Protein AF-A0A6P0M0F9-F1 (afdb_monomer_lite)

Structure (mmCIF, N/CA/C/O backbone):
data_AF-A0A6P0M0F9-F1
#
_entry.id   AF-A0A6P0M0F9-F1
#
loop_
_atom_site.group_PDB
_atom_site.id
_atom_site.type_symbol
_atom_site.label_atom_id
_atom_site.label_alt_id
_atom_site.label_comp_id
_atom_site.label_asym_id
_atom_site.label_entity_id
_atom_site.label_seq_id
_atom_site.pdbx_PDB_ins_code
_atom_site.Cartn_x
_atom_site.Cartn_y
_atom_site.Cartn_z
_atom_site.occupancy
_atom_site.B_iso_or_equiv
_atom_site.auth_seq_id
_atom_site.auth_comp_id
_atom_site.auth_asym_id
_atom_site.auth_atom_id
_atom_site.pdbx_PDB_model_num
ATOM 1 N N . GLN A 1 1 ? 6.667 -17.918 0.970 1.00 44.91 1 GLN A N 1
ATOM 2 C CA . GLN A 1 1 ? 5.483 -17.154 1.414 1.00 44.91 1 GLN A CA 1
ATOM 3 C C . GLN A 1 1 ? 4.597 -17.033 0.187 1.00 44.91 1 GLN A C 1
ATOM 5 O O . GLN A 1 1 ? 5.128 -16.671 -0.852 1.00 44.91 1 GLN A O 1
ATOM 10 N N . ILE A 1 2 ? 3.342 -17.486 0.238 1.00 37.88 2 ILE A N 1
ATOM 11 C CA . ILE A 1 2 ? 2.475 -17.489 -0.949 1.00 37.88 2 ILE A CA 1
ATOM 12 C C . ILE A 1 2 ? 2.142 -16.032 -1.254 1.00 37.88 2 ILE A C 1
ATOM 14 O O . ILE A 1 2 ? 1.451 -15.372 -0.482 1.00 37.88 2 ILE A O 1
ATOM 18 N N . GLU A 1 3 ? 2.715 -15.512 -2.330 1.00 49.72 3 GLU A N 1
ATOM 19 C CA . GLU A 1 3 ? 2.417 -14.177 -2.814 1.00 49.72 3 GLU A CA 1
ATOM 20 C C . GLU A 1 3 ? 1.042 -14.239 -3.491 1.00 49.72 3 GLU A C 1
ATOM 22 O O . GLU A 1 3 ? 0.874 -14.869 -4.532 1.00 49.72 3 GLU A O 1
ATOM 27 N N . HIS A 1 4 ? 0.021 -13.643 -2.874 1.00 51.31 4 HIS A N 1
ATOM 28 C CA . HIS A 1 4 ? -1.323 -13.528 -3.453 1.00 51.31 4 HIS A CA 1
ATOM 29 C C . HIS A 1 4 ? -1.377 -12.421 -4.521 1.00 51.31 4 HIS A C 1
ATOM 31 O O . HIS A 1 4 ? -2.266 -11.574 -4.507 1.00 51.31 4 HIS A O 1
ATOM 37 N N . SER A 1 5 ? -0.396 -12.395 -5.421 1.00 65.31 5 SER A N 1
ATOM 38 C CA . SER A 1 5 ? -0.257 -11.372 -6.452 1.00 65.31 5 SER A CA 1
ATOM 39 C C . SER A 1 5 ? -0.741 -11.940 -7.780 1.00 65.31 5 SER A C 1
ATOM 41 O O . SER A 1 5 ? 0.011 -12.565 -8.524 1.00 65.31 5 SER A O 1
ATOM 43 N N . VAL A 1 6 ? -2.031 -11.763 -8.072 1.00 77.12 6 VAL A N 1
ATOM 44 C CA . VAL A 1 6 ? -2.455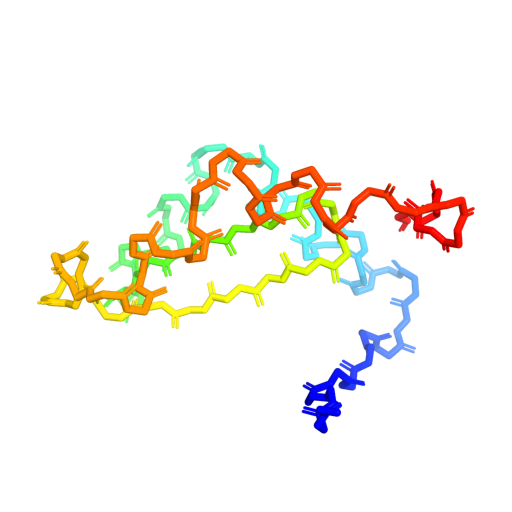 -11.736 -9.474 1.00 77.12 6 VAL A CA 1
ATOM 45 C C . VAL A 1 6 ? -2.132 -10.323 -9.956 1.00 77.12 6 VAL A C 1
ATOM 47 O O . VAL A 1 6 ? -2.734 -9.376 -9.438 1.00 77.12 6 VAL A O 1
ATOM 50 N N . PRO A 1 7 ? -1.168 -10.142 -10.875 1.00 76.12 7 PRO A N 1
ATOM 51 C CA . PRO A 1 7 ? -0.853 -8.815 -11.379 1.00 76.12 7 PRO A CA 1
ATOM 52 C C . PRO A 1 7 ? -2.070 -8.237 -12.117 1.00 76.12 7 PRO A C 1
ATOM 54 O O . PRO A 1 7 ? -2.900 -9.001 -12.625 1.00 76.12 7 PRO A O 1
ATOM 57 N N . PRO A 1 8 ? -2.188 -6.901 -12.217 1.00 83.44 8 PRO A N 1
ATOM 58 C CA . PRO A 1 8 ? -3.187 -6.287 -13.080 1.00 83.44 8 PRO A CA 1
ATOM 59 C C . PRO A 1 8 ? -3.109 -6.885 -14.496 1.00 83.44 8 PRO A C 1
ATOM 61 O O . PRO A 1 8 ? -2.003 -7.096 -15.000 1.00 83.44 8 PRO A O 1
ATOM 64 N N . PRO A 1 9 ? -4.253 -7.176 -15.141 1.00 87.56 9 PRO A N 1
ATOM 65 C CA . PRO A 1 9 ? -4.277 -7.965 -16.372 1.00 87.56 9 PRO A CA 1
ATOM 66 C C . PRO A 1 9 ? -3.651 -7.236 -17.567 1.00 87.56 9 PRO A C 1
ATOM 68 O O . PRO A 1 9 ? -3.270 -7.882 -18.542 1.00 87.56 9 PRO A O 1
ATOM 71 N N . THR A 1 10 ? -3.522 -5.907 -17.497 1.00 92.50 10 THR A N 1
ATOM 72 C CA . THR A 1 10 ? -2.852 -5.090 -18.511 1.00 92.50 10 THR A CA 1
ATOM 73 C C . THR A 1 10 ? -1.954 -4.019 -17.887 1.00 92.50 10 THR A C 1
ATOM 75 O O . THR A 1 10 ? -2.144 -3.596 -16.744 1.00 92.50 10 THR A O 1
ATOM 78 N N . GLU A 1 11 ? -1.007 -3.514 -18.681 1.00 89.62 11 GLU A N 1
ATOM 79 C CA . GLU A 1 11 ? -0.198 -2.327 -18.362 1.00 89.62 11 GLU A CA 1
ATOM 80 C C . GLU A 1 11 ? -1.064 -1.104 -18.032 1.00 89.62 11 GLU A C 1
ATOM 82 O O . GLU A 1 11 ? -0.759 -0.335 -17.122 1.00 89.62 11 GLU A O 1
ATOM 87 N N . GLN A 1 12 ? -2.175 -0.934 -18.755 1.00 93.81 12 GLN A N 1
ATOM 88 C CA . GLN A 1 12 ? -3.102 0.170 -18.538 1.00 93.81 12 GLN A CA 1
ATOM 89 C C . GLN A 1 12 ? -3.784 0.062 -17.170 1.00 93.81 12 GLN A C 1
ATOM 91 O O . GLN A 1 12 ? -3.867 1.059 -16.450 1.00 93.81 12 GLN A O 1
ATOM 96 N N . ASP A 1 13 ? -4.224 -1.137 -16.789 1.00 91.38 13 ASP A N 1
ATOM 97 C CA . ASP A 1 13 ? -4.825 -1.383 -15.476 1.00 91.38 13 ASP A CA 1
ATOM 98 C C . ASP A 1 13 ? -3.802 -1.176 -14.358 1.00 91.38 13 ASP A C 1
ATOM 100 O O . ASP A 1 13 ? -4.107 -0.543 -13.342 1.00 91.38 13 ASP A O 1
ATOM 104 N N . ARG A 1 14 ? -2.553 -1.616 -14.572 1.00 89.25 14 ARG A N 1
ATOM 105 C CA . ARG A 1 14 ? -1.456 -1.350 -13.635 1.00 89.25 14 ARG A CA 1
ATOM 106 C C . ARG A 1 14 ? -1.206 0.147 -13.473 1.00 89.25 14 ARG A C 1
ATOM 108 O O . ARG A 1 14 ? -1.102 0.627 -12.345 1.00 89.25 14 ARG A O 1
ATOM 115 N N . ALA A 1 15 ? -1.184 0.904 -14.567 1.00 90.62 15 ALA A N 1
ATOM 116 C CA . ALA A 1 15 ? -0.989 2.349 -14.529 1.00 90.62 15 ALA A CA 1
ATOM 117 C C . ALA A 1 15 ? -2.117 3.079 -13.777 1.00 90.62 15 ALA A C 1
ATOM 119 O O . ALA A 1 15 ? -1.843 4.024 -13.034 1.00 90.62 15 ALA A O 1
ATOM 120 N N . GLN A 1 16 ? -3.377 2.646 -13.918 1.00 92.38 16 GLN A N 1
ATOM 121 C CA . GLN A 1 16 ? -4.487 3.218 -13.145 1.00 92.38 16 GLN A CA 1
ATOM 122 C C . GLN A 1 16 ? -4.365 2.909 -11.650 1.00 92.38 16 GLN A C 1
ATOM 124 O O . GLN A 1 16 ? -4.593 3.795 -10.824 1.00 92.38 16 GLN A O 1
ATOM 129 N N . LEU A 1 17 ? -3.945 1.691 -11.295 1.00 90.00 17 LEU A N 1
ATOM 130 C CA . LEU A 1 17 ? -3.699 1.321 -9.903 1.00 90.00 17 LEU A CA 1
ATOM 131 C C . LEU A 1 17 ? -2.580 2.175 -9.288 1.00 90.00 17 LEU A C 1
ATOM 133 O O . LEU A 1 17 ? -2.766 2.758 -8.221 1.00 90.00 17 LEU A O 1
ATOM 137 N N . LEU A 1 18 ? -1.447 2.315 -9.981 1.00 90.06 18 LEU A N 1
ATOM 138 C CA . LEU A 1 18 ? -0.322 3.134 -9.520 1.00 90.06 18 LEU A CA 1
ATOM 139 C C . LEU A 1 18 ? -0.695 4.617 -9.413 1.00 90.06 18 LEU A C 1
ATOM 141 O O . LEU A 1 18 ? -0.324 5.272 -8.440 1.00 90.06 18 LEU A O 1
ATOM 145 N N . ARG A 1 19 ? -1.484 5.144 -10.360 1.00 92.25 19 ARG A N 1
ATOM 146 C CA . ARG A 1 19 ? -2.030 6.509 -10.286 1.00 92.25 19 ARG A CA 1
ATOM 147 C C . ARG A 1 19 ? -2.893 6.699 -9.040 1.00 92.25 19 ARG A C 1
ATOM 149 O O . ARG A 1 19 ? -2.763 7.720 -8.368 1.00 92.25 19 ARG A O 1
ATOM 156 N N . MET A 1 20 ? -3.775 5.743 -8.750 1.00 93.56 20 MET A N 1
ATOM 157 C CA . MET A 1 20 ? -4.650 5.796 -7.580 1.00 93.56 20 MET A CA 1
ATOM 158 C C . MET A 1 20 ? -3.842 5.769 -6.282 1.00 93.56 20 MET A C 1
ATOM 160 O O . MET A 1 20 ? -4.071 6.605 -5.414 1.00 93.56 20 MET A O 1
ATOM 164 N N . ILE A 1 21 ? -2.866 4.865 -6.170 1.00 90.50 21 ILE A N 1
ATOM 165 C CA . ILE A 1 21 ? -2.072 4.686 -4.947 1.00 90.50 21 ILE A CA 1
ATOM 166 C C . ILE A 1 21 ? -1.084 5.838 -4.734 1.00 90.50 21 ILE A C 1
ATOM 168 O O . ILE A 1 21 ? -0.886 6.261 -3.595 1.00 90.50 21 ILE A O 1
ATOM 172 N N . GLY A 1 22 ? -0.473 6.364 -5.798 1.00 90.06 22 GLY A N 1
ATOM 173 C CA . GLY A 1 22 ? 0.532 7.425 -5.708 1.00 90.06 22 GLY A CA 1
ATOM 174 C C . GLY A 1 22 ? -0.033 8.808 -5.370 1.00 90.06 22 GLY A C 1
ATOM 175 O O . GLY A 1 22 ? 0.686 9.636 -4.819 1.00 90.06 22 GLY A O 1
ATOM 176 N N . GLY A 1 23 ? -1.306 9.074 -5.679 1.00 93.25 23 GLY A N 1
ATOM 177 C CA . GLY A 1 23 ? -1.944 10.366 -5.423 1.00 93.25 23 GLY A CA 1
ATOM 178 C C . GLY A 1 23 ? -2.711 10.399 -4.104 1.00 93.25 23 GLY A C 1
ATOM 179 O O . GLY A 1 23 ? -3.694 9.681 -3.950 1.00 93.25 23 GLY A O 1
ATOM 180 N N . ASP A 1 24 ? -2.345 11.297 -3.188 1.00 94.81 24 ASP A N 1
ATOM 181 C CA . ASP A 1 24 ? -2.983 11.398 -1.866 1.00 94.81 24 ASP A CA 1
ATOM 182 C C . ASP A 1 24 ? -4.496 11.654 -1.934 1.00 94.81 24 ASP A C 1
ATOM 184 O O . ASP A 1 24 ? -5.259 11.023 -1.205 1.00 94.81 24 ASP A O 1
ATOM 188 N N . ALA A 1 25 ? -4.947 12.534 -2.835 1.00 96.94 25 ALA A N 1
ATOM 189 C CA . ALA A 1 25 ? -6.367 12.861 -2.980 1.00 96.94 25 ALA A CA 1
ATOM 190 C C . ALA A 1 25 ? -7.195 11.678 -3.512 1.00 96.94 25 ALA A C 1
ATOM 192 O O . ALA A 1 25 ? -8.267 11.386 -2.986 1.00 96.94 25 ALA A O 1
ATOM 193 N N . ILE A 1 26 ? -6.694 10.981 -4.540 1.00 96.50 26 ILE A N 1
ATOM 194 C CA . ILE A 1 26 ? -7.397 9.835 -5.136 1.00 96.50 26 ILE A CA 1
ATOM 195 C C . ILE A 1 26 ? -7.390 8.667 -4.149 1.00 96.50 26 ILE A C 1
ATOM 197 O O . ILE A 1 26 ? -8.445 8.096 -3.875 1.00 96.50 26 ILE A O 1
ATOM 201 N N . ARG A 1 27 ? -6.228 8.361 -3.557 1.00 96.50 27 ARG A N 1
ATOM 202 C CA . ARG A 1 27 ? -6.093 7.335 -2.521 1.00 96.50 27 ARG A CA 1
ATOM 203 C C . ARG A 1 27 ? -7.031 7.612 -1.351 1.00 96.50 27 ARG A C 1
ATOM 205 O O . ARG A 1 27 ? -7.772 6.719 -0.964 1.00 96.50 27 ARG A O 1
ATOM 212 N N . GLY A 1 28 ? -7.056 8.841 -0.837 1.00 97.06 28 GLY A N 1
ATOM 213 C CA . GLY A 1 28 ? -7.930 9.234 0.269 1.00 97.06 28 GLY A CA 1
ATOM 214 C C . GLY A 1 28 ? -9.420 9.089 -0.055 1.00 97.06 28 GLY A C 1
ATOM 215 O O . GLY A 1 28 ? -10.184 8.623 0.787 1.00 97.06 28 GLY A O 1
ATOM 216 N N . ALA A 1 29 ? -9.840 9.417 -1.282 1.00 97.81 29 ALA A N 1
ATOM 217 C CA . ALA A 1 29 ? -11.223 9.217 -1.714 1.00 97.81 29 ALA A CA 1
ATOM 218 C C . ALA A 1 29 ? -11.609 7.727 -1.757 1.00 97.81 29 ALA A C 1
ATOM 220 O O . ALA A 1 29 ? -12.689 7.358 -1.300 1.00 97.81 29 ALA A O 1
ATOM 221 N N . VAL A 1 30 ? -10.718 6.867 -2.261 1.00 96.88 30 VAL A N 1
ATOM 222 C CA . VAL A 1 30 ? -10.919 5.409 -2.304 1.00 96.88 30 VAL A CA 1
ATOM 223 C C . VAL A 1 30 ? -10.932 4.811 -0.895 1.00 96.88 30 VAL A C 1
ATOM 225 O O . VAL A 1 30 ? -11.846 4.058 -0.562 1.00 96.88 30 VAL A O 1
ATOM 228 N N . GLU A 1 31 ? -9.963 5.177 -0.052 1.00 97.50 31 GLU A N 1
ATOM 229 C CA . GLU A 1 31 ? -9.902 4.786 1.363 1.00 97.50 31 GLU A CA 1
ATOM 230 C C . GLU A 1 31 ? -11.198 5.156 2.097 1.00 97.50 31 GLU A C 1
ATOM 232 O O . GLU A 1 31 ? -11.782 4.317 2.782 1.00 97.50 31 GLU A O 1
ATOM 237 N N . GLY A 1 32 ? -11.694 6.381 1.894 1.00 97.88 32 GLY A N 1
ATOM 238 C CA . GLY A 1 32 ? -12.933 6.865 2.501 1.00 97.88 32 GLY A CA 1
ATOM 239 C C . GLY A 1 32 ? -14.186 6.155 1.989 1.00 97.88 32 GLY A C 1
ATOM 240 O O . GLY A 1 32 ? -15.047 5.796 2.787 1.00 97.88 32 GLY A O 1
ATOM 241 N N . TYR A 1 33 ? -14.284 5.914 0.678 1.00 98.06 33 TYR A N 1
ATOM 242 C CA . TYR A 1 33 ? -15.442 5.241 0.082 1.00 98.06 33 TYR A CA 1
ATOM 243 C C . TYR A 1 33 ? -15.580 3.790 0.558 1.00 98.06 33 TYR A C 1
ATOM 245 O O . TYR A 1 33 ? -16.684 3.343 0.864 1.00 98.06 33 TYR A O 1
ATOM 253 N N . PHE A 1 34 ? -14.467 3.058 0.643 1.00 97.62 34 PHE A N 1
ATOM 254 C CA . PHE A 1 34 ? -14.474 1.650 1.048 1.00 97.62 34 PHE A CA 1
ATOM 255 C C . PHE A 1 34 ? -14.279 1.430 2.553 1.00 97.62 34 PHE A C 1
ATOM 257 O O . PHE A 1 34 ? -14.413 0.298 3.014 1.00 97.62 34 PHE A O 1
ATOM 264 N N . GLY A 1 35 ? -13.959 2.472 3.325 1.00 97.81 35 GLY A N 1
ATOM 265 C CA . GLY A 1 35 ? -13.671 2.341 4.754 1.00 97.81 35 GLY A CA 1
ATOM 266 C C . GLY A 1 35 ? -12.420 1.502 5.025 1.00 97.81 35 GLY A C 1
ATOM 267 O O . GLY A 1 35 ? -12.421 0.656 5.916 1.00 97.81 35 GLY A O 1
ATOM 268 N N . ILE A 1 36 ? -11.363 1.702 4.235 1.00 97.62 36 ILE A N 1
ATOM 269 C CA . ILE A 1 36 ? -10.107 0.943 4.311 1.00 97.62 36 ILE A CA 1
ATOM 270 C C . ILE A 1 36 ? -8.895 1.866 4.428 1.00 97.62 36 ILE A C 1
ATOM 272 O O . ILE A 1 36 ? -8.963 3.050 4.115 1.00 97.62 36 ILE A O 1
ATOM 276 N N . LYS A 1 37 ? -7.755 1.293 4.812 1.00 97.25 37 LYS A N 1
ATOM 277 C CA . LYS A 1 37 ? -6.432 1.899 4.688 1.00 97.25 37 LYS A CA 1
ATOM 278 C C . LYS A 1 37 ? -5.611 1.140 3.655 1.00 97.25 37 LYS A C 1
ATOM 280 O O . LYS A 1 37 ? -5.399 -0.064 3.792 1.00 97.25 37 LYS A O 1
ATOM 285 N N . LEU A 1 38 ? -5.113 1.854 2.656 1.00 95.56 38 LEU A N 1
ATOM 286 C CA . LEU A 1 38 ? -4.112 1.352 1.729 1.00 95.56 38 LEU A CA 1
ATOM 287 C C . LEU A 1 38 ? -2.721 1.616 2.308 1.00 95.56 38 LEU A C 1
ATOM 289 O O . LEU A 1 38 ? -2.404 2.723 2.747 1.00 95.56 38 LEU A O 1
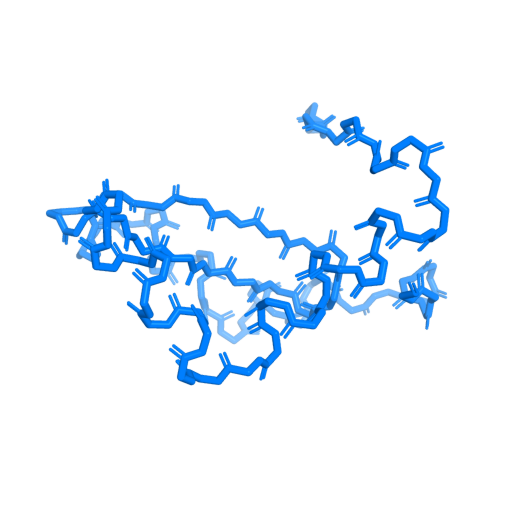ATOM 293 N N . ALA A 1 39 ? -1.878 0.592 2.283 1.00 93.88 39 ALA A N 1
ATOM 294 C CA . ALA A 1 39 ? -0.465 0.686 2.615 1.00 93.88 39 ALA A CA 1
ATOM 295 C C . ALA A 1 39 ? 0.361 0.051 1.497 1.00 93.88 39 ALA A C 1
ATOM 297 O O . ALA A 1 39 ? -0.102 -0.849 0.795 1.00 93.88 39 ALA A O 1
ATOM 298 N N . PHE A 1 40 ? 1.595 0.511 1.330 1.00 90.19 40 PHE A N 1
ATOM 299 C CA . PHE A 1 40 ? 2.482 0.010 0.290 1.00 90.19 40 PHE A CA 1
ATOM 300 C C . PHE A 1 40 ? 3.937 -0.026 0.758 1.00 90.19 40 PHE A C 1
ATOM 302 O O . PHE A 1 40 ? 4.371 0.779 1.583 1.00 90.19 40 PHE A O 1
ATOM 309 N N . GLN A 1 41 ? 4.679 -0.992 0.233 1.00 89.75 41 GLN A N 1
ATOM 310 C CA . GLN A 1 41 ? 6.130 -1.060 0.272 1.00 89.75 41 GLN A CA 1
ATOM 311 C C . GLN A 1 41 ? 6.586 -0.885 -1.170 1.00 89.75 41 GLN A C 1
ATOM 313 O O . GLN A 1 41 ? 6.316 -1.765 -1.983 1.00 89.75 41 GLN A O 1
ATOM 318 N N . ASN A 1 42 ? 7.209 0.258 -1.483 1.00 83.62 42 ASN A N 1
ATOM 319 C CA . ASN A 1 42 ? 7.491 0.708 -2.856 1.00 83.62 42 ASN A CA 1
ATOM 320 C C . ASN A 1 42 ? 6.266 0.588 -3.802 1.00 83.62 42 ASN A C 1
ATOM 322 O O . ASN A 1 42 ? 5.134 0.773 -3.358 1.00 83.62 42 ASN A O 1
ATOM 326 N N . CYS A 1 43 ? 6.471 0.361 -5.103 1.00 80.62 43 CYS A N 1
ATOM 327 C CA . CYS A 1 43 ? 5.394 0.204 -6.087 1.00 80.62 43 CYS A CA 1
ATOM 328 C C . CYS A 1 43 ? 4.950 -1.253 -6.318 1.00 80.62 43 CYS A C 1
ATOM 330 O O . CYS A 1 43 ? 3.950 -1.483 -6.993 1.00 80.62 43 CYS A O 1
ATOM 332 N N . HIS A 1 44 ? 5.663 -2.231 -5.760 1.00 82.81 44 HIS A N 1
ATOM 333 C CA . HIS A 1 44 ? 5.469 -3.655 -6.033 1.00 82.81 44 HIS A CA 1
ATOM 334 C C . HIS A 1 44 ? 4.627 -4.375 -4.991 1.00 82.81 44 HIS A C 1
ATOM 336 O O . HIS A 1 44 ? 4.065 -5.427 -5.286 1.00 82.81 44 HIS A O 1
ATOM 342 N N . LYS A 1 45 ? 4.528 -3.842 -3.771 1.00 87.19 45 LYS A N 1
ATOM 343 C CA . LYS A 1 45 ? 3.822 -4.530 -2.696 1.00 87.19 45 LYS A CA 1
ATOM 344 C C . LYS A 1 45 ? 2.825 -3.614 -2.029 1.00 87.19 45 LYS A C 1
ATOM 34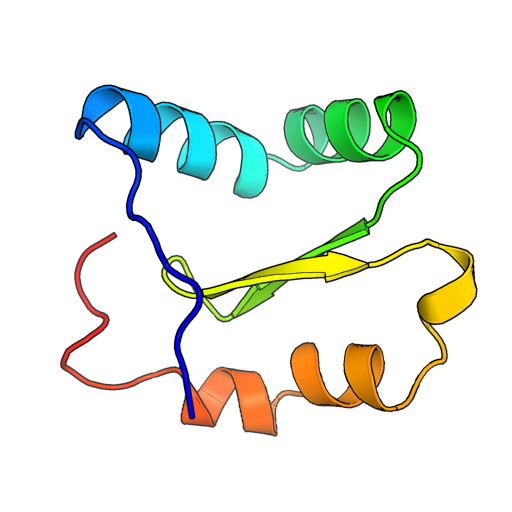6 O O . LYS A 1 45 ? 3.172 -2.586 -1.461 1.00 87.19 45 LYS A O 1
ATOM 351 N N . THR A 1 46 ? 1.566 -4.013 -2.089 1.00 88.75 46 THR A N 1
ATOM 352 C CA . THR A 1 46 ? 0.433 -3.250 -1.572 1.00 88.75 46 THR A CA 1
ATOM 353 C C . THR A 1 46 ? -0.362 -4.118 -0.610 1.00 88.75 46 THR A C 1
ATOM 355 O O . THR A 1 46 ? -0.353 -5.346 -0.699 1.00 88.75 46 THR A O 1
ATOM 358 N N . ALA A 1 47 ? -1.013 -3.481 0.354 1.00 91.88 47 ALA A N 1
ATOM 359 C CA . ALA A 1 47 ? -1.856 -4.140 1.332 1.00 91.88 47 ALA A CA 1
ATOM 360 C C . ALA A 1 47 ? -3.052 -3.257 1.686 1.00 91.88 47 ALA A C 1
ATOM 362 O O . ALA A 1 47 ? -2.992 -2.026 1.625 1.00 91.88 47 ALA A O 1
ATOM 363 N N . ILE A 1 48 ? -4.136 -3.920 2.075 1.00 94.50 48 ILE A N 1
ATOM 364 C CA . ILE A 1 48 ? -5.358 -3.295 2.563 1.00 94.50 48 ILE A CA 1
ATOM 365 C C . ILE A 1 48 ? -5.511 -3.671 4.030 1.00 94.50 48 ILE A C 1
ATOM 367 O O . ILE A 1 48 ? -5.465 -4.847 4.390 1.00 94.50 48 ILE A O 1
ATOM 371 N N . PHE A 1 49 ? -5.739 -2.668 4.864 1.00 96.69 49 PHE A N 1
ATOM 372 C CA . PHE A 1 49 ? -6.036 -2.826 6.276 1.00 96.69 49 PHE A CA 1
ATOM 373 C C . PHE A 1 49 ? -7.390 -2.205 6.583 1.00 96.69 49 PHE A C 1
ATOM 375 O O . PHE A 1 49 ? -7.806 -1.239 5.945 1.00 96.69 49 PHE A O 1
ATOM 382 N N . ARG A 1 50 ? -8.080 -2.744 7.585 1.00 97.12 50 ARG A N 1
ATOM 383 C CA . ARG A 1 50 ? -9.223 -2.036 8.161 1.00 97.12 50 ARG A CA 1
ATOM 384 C C . ARG A 1 50 ? -8.725 -0.935 9.110 1.00 97.12 50 ARG A C 1
ATOM 386 O O . ARG A 1 50 ? -7.694 -1.153 9.753 1.00 97.12 50 ARG A O 1
ATOM 393 N N . PRO A 1 51 ? -9.410 0.217 9.220 1.00 97.31 51 PRO A N 1
ATOM 394 C CA . PRO A 1 51 ? -8.987 1.320 10.087 1.00 97.31 51 PRO A CA 1
ATOM 395 C C . PRO A 1 51 ? -8.790 0.923 11.558 1.00 97.31 51 PRO A C 1
ATOM 397 O O . PRO A 1 51 ? -7.876 1.404 12.218 1.00 97.31 51 PRO A O 1
ATOM 400 N N . GLU A 1 52 ? -9.584 -0.009 12.077 1.00 97.38 52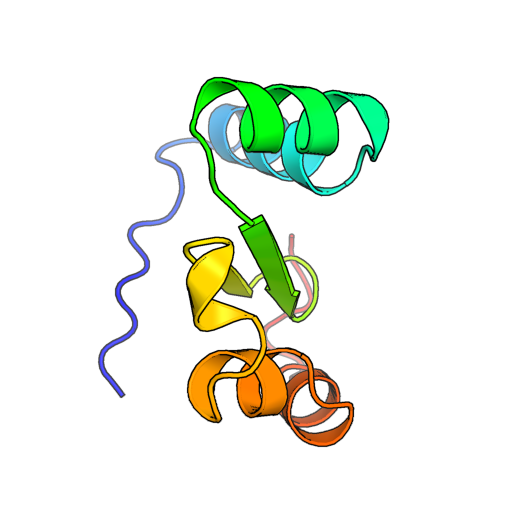 GLU A N 1
ATOM 401 C CA . GLU A 1 52 ? -9.439 -0.524 13.442 1.00 97.38 52 GLU A CA 1
ATOM 402 C C . GLU A 1 52 ? -8.191 -1.405 13.650 1.00 97.38 52 GLU A C 1
ATOM 404 O O . GLU A 1 52 ? -7.818 -1.697 14.783 1.00 97.38 52 GLU A O 1
ATOM 409 N N . ALA A 1 53 ? -7.524 -1.824 12.570 1.00 97.12 53 ALA A N 1
ATOM 410 C CA . ALA A 1 53 ? -6.328 -2.662 12.609 1.00 97.12 53 ALA A CA 1
ATOM 411 C C . ALA A 1 53 ? -5.017 -1.867 12.470 1.00 97.12 53 ALA A C 1
ATOM 413 O O . ALA A 1 53 ? -3.952 -2.479 12.368 1.00 97.12 53 ALA A O 1
ATOM 414 N N . LEU A 1 54 ? -5.058 -0.530 12.472 1.00 96.88 54 LEU A N 1
ATOM 415 C CA . LEU A 1 54 ? -3.855 0.301 12.308 1.00 96.88 54 LEU A CA 1
ATOM 416 C C . LEU A 1 54 ? -2.892 0.221 13.503 1.00 96.88 54 LEU A C 1
ATOM 418 O O . LEU A 1 54 ? -1.697 0.434 13.349 1.00 96.88 54 LEU A O 1
ATOM 422 N N . GLU A 1 55 ? -3.357 -0.204 14.673 1.00 97.25 55 GLU A N 1
ATOM 423 C CA . GLU A 1 55 ? -2.478 -0.489 15.819 1.00 97.25 55 GLU A CA 1
ATOM 424 C C . GLU A 1 55 ? -2.059 -1.967 15.891 1.00 97.25 55 GLU A C 1
ATOM 426 O O . GLU A 1 55 ? -1.393 -2.399 16.831 1.00 97.25 55 GLU A O 1
ATOM 431 N N . SER A 1 56 ? -2.452 -2.782 14.905 1.00 97.88 56 SER A N 1
ATOM 432 C CA . SER A 1 56 ? -2.101 -4.201 14.899 1.00 97.88 56 SER A CA 1
ATOM 433 C C . SER A 1 56 ? -0.611 -4.408 14.604 1.00 97.88 56 SER A C 1
ATOM 435 O O . SER A 1 56 ? -0.039 -3.693 13.774 1.00 97.88 56 SER A O 1
ATOM 437 N N . PRO A 1 57 ? 0.017 -5.454 15.176 1.00 98.06 57 PRO A N 1
ATOM 438 C CA . PRO A 1 57 ? 1.393 -5.812 14.841 1.00 98.06 57 PRO A CA 1
ATOM 439 C C . PRO A 1 57 ? 1.611 -6.023 13.339 1.00 98.06 57 PRO A C 1
ATOM 441 O O . PRO A 1 57 ? 2.670 -5.688 12.826 1.00 98.06 57 PRO A O 1
ATOM 444 N N . ALA A 1 58 ? 0.602 -6.533 12.623 1.00 96.44 58 ALA A N 1
ATOM 445 C CA . ALA A 1 58 ? 0.681 -6.760 11.183 1.00 96.44 58 ALA A CA 1
ATOM 446 C C . ALA A 1 58 ? 0.797 -5.450 10.390 1.00 96.44 58 ALA A C 1
ATOM 448 O O . ALA A 1 58 ? 1.621 -5.358 9.484 1.00 96.44 58 ALA A O 1
ATOM 449 N N . TYR A 1 59 ? -0.003 -4.435 10.732 1.00 97.12 59 TYR A N 1
ATOM 450 C CA . TYR A 1 59 ? 0.103 -3.123 10.094 1.00 97.12 59 TYR A CA 1
ATOM 451 C C . TYR A 1 59 ? 1.442 -2.460 10.423 1.00 97.12 59 TYR A C 1
ATOM 453 O O . TYR A 1 59 ? 2.144 -2.019 9.514 1.00 97.12 59 TYR A O 1
ATOM 461 N N . GLN A 1 60 ? 1.823 -2.454 11.703 1.00 97.88 60 GLN A N 1
ATOM 462 C CA . GLN A 1 60 ? 3.060 -1.830 12.178 1.00 97.88 60 GLN A CA 1
ATOM 463 C C . GLN A 1 60 ? 4.308 -2.470 11.555 1.00 97.88 60 GLN A C 1
ATOM 465 O O . GLN A 1 60 ? 5.207 -1.763 11.097 1.00 97.88 60 GLN A O 1
ATOM 470 N N . ASP A 1 61 ? 4.347 -3.801 11.462 1.00 97.00 61 ASP A N 1
ATOM 471 C CA . ASP A 1 61 ? 5.425 -4.518 10.780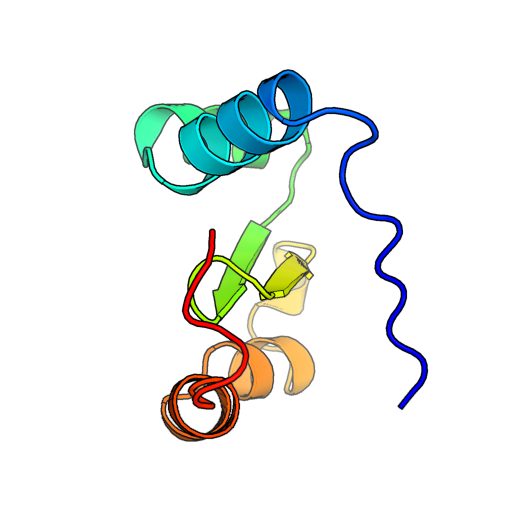 1.00 97.00 61 ASP A CA 1
ATOM 472 C C . ASP A 1 61 ? 5.457 -4.196 9.282 1.00 97.00 61 ASP A C 1
ATOM 474 O O . ASP A 1 61 ? 6.526 -3.912 8.735 1.00 97.00 61 ASP A O 1
ATOM 478 N N . PHE A 1 62 ? 4.292 -4.157 8.623 1.00 95.81 62 PHE A N 1
ATOM 479 C CA . PHE A 1 62 ? 4.191 -3.866 7.194 1.00 95.81 62 PHE A CA 1
ATOM 480 C C . PHE A 1 62 ? 4.723 -2.471 6.842 1.00 95.81 62 PHE A C 1
ATOM 482 O O . PHE A 1 62 ? 5.452 -2.326 5.860 1.00 95.81 62 PHE A O 1
ATOM 489 N N . ILE A 1 63 ? 4.392 -1.444 7.628 1.00 95.31 63 ILE A N 1
ATOM 490 C CA . ILE A 1 63 ? 4.851 -0.072 7.361 1.00 95.31 63 ILE A CA 1
ATOM 491 C C . ILE A 1 63 ? 6.258 0.217 7.900 1.00 95.31 63 ILE A C 1
ATOM 493 O O . ILE A 1 63 ? 6.793 1.298 7.650 1.00 95.31 63 ILE A O 1
ATOM 497 N N . SER A 1 64 ? 6.867 -0.716 8.639 1.00 96.06 64 SER A N 1
ATOM 498 C CA . SER A 1 64 ? 8.156 -0.489 9.289 1.00 96.06 64 SER A CA 1
ATOM 499 C C . SER A 1 64 ? 9.274 -0.194 8.284 1.00 96.06 64 SER A C 1
ATOM 501 O O . SER A 1 64 ? 9.327 -0.758 7.189 1.00 96.06 64 SER A O 1
ATOM 503 N N . ILE A 1 65 ? 10.241 0.635 8.694 1.00 95.31 65 ILE A N 1
ATOM 504 C CA . ILE A 1 65 ? 11.442 0.938 7.894 1.00 95.31 65 ILE A CA 1
ATOM 505 C C . ILE A 1 65 ? 12.165 -0.355 7.493 1.00 95.31 65 ILE A C 1
ATOM 507 O O . ILE A 1 65 ? 12.618 -0.493 6.359 1.00 95.31 65 ILE A O 1
ATOM 511 N N . ARG A 1 66 ? 12.237 -1.330 8.409 1.00 95.00 66 ARG A N 1
ATOM 512 C CA . ARG A 1 66 ? 12.843 -2.636 8.139 1.00 95.00 66 ARG A CA 1
ATOM 513 C C . ARG A 1 66 ? 12.143 -3.336 6.977 1.00 95.00 66 ARG A C 1
ATOM 515 O O . ARG A 1 66 ? 12.821 -3.759 6.047 1.00 95.00 66 ARG A O 1
ATOM 522 N N . SER A 1 67 ? 10.818 -3.449 7.019 1.00 93.81 67 SER A N 1
ATOM 523 C CA . SER A 1 67 ? 10.045 -4.113 5.967 1.00 93.81 67 SER A CA 1
ATOM 524 C C . SER A 1 67 ? 10.112 -3.366 4.637 1.00 93.81 67 SER A C 1
ATOM 526 O O . SER A 1 67 ? 10.216 -4.006 3.595 1.00 93.81 67 SER A O 1
ATOM 528 N N . GLN A 1 68 ? 10.149 -2.029 4.662 1.00 90.94 68 GLN A N 1
ATOM 529 C CA . GLN A 1 68 ? 10.386 -1.213 3.467 1.00 90.94 68 GLN A CA 1
ATOM 530 C C . GLN A 1 68 ? 11.742 -1.538 2.822 1.00 90.94 68 GLN A C 1
ATOM 532 O O . GLN A 1 68 ? 11.787 -1.779 1.621 1.00 90.94 68 GLN A O 1
ATOM 537 N N . ILE A 1 69 ? 12.826 -1.604 3.607 1.00 90.12 69 ILE A N 1
ATOM 538 C CA . ILE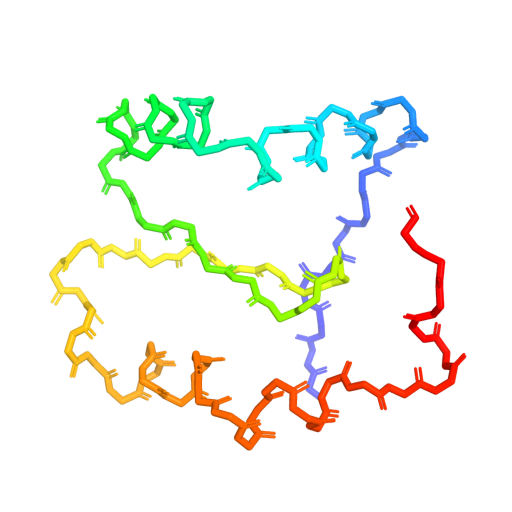 A 1 69 ? 14.182 -1.922 3.117 1.00 90.12 69 ILE A CA 1
ATOM 539 C C . ILE A 1 69 ? 14.272 -3.363 2.610 1.00 90.12 69 ILE A C 1
ATOM 541 O O . ILE A 1 69 ? 14.837 -3.604 1.549 1.00 90.12 69 ILE A O 1
ATOM 545 N N . LEU A 1 70 ? 13.705 -4.328 3.340 1.00 90.31 70 LEU A N 1
ATOM 546 C CA . LEU A 1 70 ? 13.716 -5.736 2.928 1.00 90.31 70 LEU A CA 1
ATOM 547 C C . LEU A 1 70 ? 12.948 -5.975 1.621 1.00 90.31 70 LEU A C 1
ATOM 549 O O . LEU A 1 70 ? 13.215 -6.957 0.937 1.00 90.31 70 LEU A O 1
ATOM 553 N N . ASN A 1 71 ? 12.026 -5.078 1.268 1.00 87.12 71 ASN A N 1
ATOM 554 C CA . ASN A 1 71 ? 11.298 -5.114 0.007 1.00 87.12 71 ASN A CA 1
ATOM 555 C C . ASN A 1 71 ? 12.001 -4.332 -1.122 1.00 87.12 71 ASN A C 1
ATOM 557 O O . ASN A 1 71 ? 11.388 -4.110 -2.158 1.00 87.12 71 ASN A O 1
ATOM 561 N N . GLN A 1 72 ? 13.250 -3.880 -0.952 1.00 84.25 72 GLN A N 1
ATOM 562 C CA . GLN A 1 72 ? 14.038 -3.224 -2.007 1.00 84.25 72 GLN A CA 1
ATOM 563 C C . GLN A 1 72 ? 15.108 -4.166 -2.564 1.00 84.25 72 GLN A C 1
ATOM 565 O O . GLN A 1 72 ? 16.262 -4.138 -2.135 1.00 84.25 72 GLN A O 1
ATOM 570 N N . THR A 1 73 ? 14.727 -4.998 -3.535 1.00 83.06 73 THR A N 1
ATOM 571 C CA . THR A 1 73 ? 15.654 -5.896 -4.239 1.00 83.06 73 THR A CA 1
ATOM 572 C C . THR A 1 73 ? 15.851 -5.461 -5.699 1.00 83.06 73 THR A C 1
ATOM 574 O O . THR A 1 73 ? 14.991 -4.763 -6.245 1.00 83.06 73 THR A O 1
ATOM 577 N N . PRO A 1 74 ? 16.962 -5.844 -6.362 1.00 82.00 74 PRO A N 1
ATOM 578 C CA . PRO A 1 74 ? 17.210 -5.512 -7.771 1.00 82.00 74 PRO A CA 1
ATOM 579 C C . PRO A 1 74 ? 16.151 -6.040 -8.750 1.00 82.00 74 PRO A C 1
ATOM 581 O O . PRO A 1 74 ? 16.075 -5.588 -9.884 1.00 82.00 74 PRO A O 1
ATOM 584 N N . GLU A 1 75 ? 15.322 -6.994 -8.344 1.00 80.62 75 GLU A N 1
ATOM 585 C CA . GLU A 1 75 ? 14.229 -7.531 -9.156 1.00 80.62 75 GLU A CA 1
ATOM 586 C C . GLU A 1 75 ? 12.983 -6.622 -9.141 1.00 80.62 75 GLU A C 1
ATOM 588 O O . GLU A 1 75 ? 12.090 -6.783 -9.969 1.00 80.62 75 GLU A O 1
ATOM 593 N N . LEU A 1 76 ? 12.928 -5.640 -8.233 1.00 75.31 76 LEU A N 1
ATOM 594 C CA . LEU A 1 76 ? 11.788 -4.744 -7.997 1.00 75.31 76 LEU A CA 1
ATOM 595 C C . LEU A 1 76 ? 12.057 -3.326 -8.532 1.00 75.31 76 LEU A C 1
ATOM 597 O O . LEU A 1 76 ? 11.789 -2.323 -7.871 1.00 75.31 76 LEU A O 1
ATOM 601 N N . ILE A 1 77 ? 12.652 -3.250 -9.726 1.00 74.88 77 ILE A N 1
ATOM 602 C CA . ILE A 1 77 ? 12.993 -1.987 -10.406 1.00 74.88 77 ILE A CA 1
ATOM 603 C C . ILE A 1 77 ? 11.818 -1.473 -11.254 1.00 74.88 77 ILE A C 1
ATOM 605 O O . ILE A 1 77 ? 11.695 -0.269 -11.484 1.00 74.88 77 ILE A O 1
ATOM 609 N N . HIS A 1 78 ? 10.962 -2.379 -11.730 1.00 74.44 78 HIS A N 1
ATOM 610 C CA . HIS A 1 78 ? 9.929 -2.081 -12.719 1.00 74.44 78 HIS A CA 1
ATOM 611 C C . HIS A 1 78 ? 8.528 -2.082 -12.119 1.00 74.44 78 HIS A C 1
ATOM 613 O O . HIS A 1 78 ? 7.832 -3.099 -12.129 1.00 74.44 78 HIS A O 1
ATOM 619 N N . CYS A 1 79 ? 8.106 -0.899 -11.681 1.00 71.12 79 CYS A N 1
ATOM 620 C CA . CYS A 1 79 ? 6.695 -0.541 -11.688 1.00 71.12 79 CYS A CA 1
ATOM 621 C C . CYS A 1 79 ? 6.190 -0.473 -13.151 1.00 71.12 79 CYS A C 1
ATOM 623 O O . CYS A 1 79 ? 4.985 -0.697 -13.360 1.00 71.12 79 CYS A O 1
#

Secondary structure (DSSP, 8-state):
--------SSHHHHHHHHHHHH-HHHHHHHHHHHT-EEEEETTTEEEEE-GGGTTSHHHHHHHSHHHHHHT--TT----

Radius of gyration: 13.19 Å; chains: 1; bounding box: 33×30×34 Å

pLDDT: mean 88.75, std 12.3, range [37.88, 98.06]

Foldseek 3Di:
DDDPDPDQPDPVSLVVVLVQVVDPVSVVVVCVVVQWDWDDQPSPGIDIHHPVCCPPPVNCVCNDPVNSVVPDDPVPPDD

Sequence (79 aa):
QIEHSVPPPTEQDRAQLLRMIGGDAIRGAVEGYFGIKLAFQNCHKTAIFRPEALESPAYQDFISIRSQILNQTPELIHC